Protein AF-A0A529Y8Z5-F1 (afdb_monomer)

Secondary structure (DSSP, 8-state):
-PPPP------------PPPPPTTPPPP-EEE-----TTSTTHHHHHHHHHHHHHHHHTTEEEEEE---S-HHHHHHHHHTHHHHTT-EEEEEE--GGG-TT-HHHHTT-

Radius of gyration: 18.87 Å; Cα contacts (8 Å, |Δi|>4): 127; chains: 1; bounding box: 44×21×62 Å

Mean predicted aligned error: 10.1 Å

Structure (mmCIF, N/CA/C/O backbone):
data_AF-A0A529Y8Z5-F1
#
_entry.id   AF-A0A529Y8Z5-F1
#
loop_
_atom_site.group_PDB
_atom_site.id
_atom_site.type_symbol
_atom_site.label_atom_id
_atom_site.label_alt_id
_atom_site.label_comp_id
_atom_site.label_asym_id
_atom_site.label_entity_id
_atom_site.label_seq_id
_atom_site.pdbx_PDB_ins_code
_atom_site.Cartn_x
_atom_site.Cartn_y
_atom_site.Cartn_z
_atom_site.occupancy
_atom_site.B_iso_or_equiv
_atom_site.auth_seq_id
_atom_site.auth_comp_id
_atom_site.auth_asym_id
_atom_site.auth_atom_id
_atom_site.pdbx_PDB_model_num
ATOM 1 N N . MET A 1 1 ? -14.866 -7.542 -49.070 1.00 42.38 1 MET A N 1
ATOM 2 C CA . MET A 1 1 ? -14.834 -6.311 -48.257 1.00 42.38 1 MET A CA 1
ATOM 3 C C . MET A 1 1 ? -16.018 -6.343 -47.293 1.00 42.38 1 MET A C 1
ATOM 5 O O . MET A 1 1 ? -17.103 -5.970 -47.724 1.00 42.38 1 MET A O 1
ATOM 9 N N . PRO A 1 2 ? -15.904 -6.857 -46.055 1.00 40.75 2 PRO A N 1
ATOM 10 C CA . PRO A 1 2 ? -16.938 -6.643 -45.053 1.00 40.75 2 PRO A CA 1
ATOM 11 C C . PRO A 1 2 ? -16.646 -5.380 -44.232 1.00 40.75 2 PRO A C 1
ATOM 13 O O . PRO A 1 2 ? -15.497 -4.992 -44.036 1.00 40.75 2 PRO A O 1
ATOM 16 N N . ALA A 1 3 ? -17.732 -4.721 -43.841 1.00 44.41 3 ALA A N 1
ATOM 17 C CA . ALA A 1 3 ? -17.796 -3.398 -43.245 1.00 44.41 3 ALA A CA 1
ATOM 18 C C . ALA A 1 3 ? -17.219 -3.330 -41.820 1.00 44.41 3 ALA A C 1
ATOM 20 O O . ALA A 1 3 ? -17.371 -4.258 -41.027 1.00 44.41 3 ALA A O 1
ATOM 21 N N . MET A 1 4 ? -16.612 -2.183 -41.504 1.00 48.59 4 MET A N 1
ATOM 22 C CA . MET A 1 4 ? -16.169 -1.791 -40.166 1.00 48.59 4 MET A CA 1
ATOM 23 C C . MET A 1 4 ? -17.380 -1.624 -39.239 1.00 48.59 4 MET A C 1
ATOM 25 O O . MET A 1 4 ? -18.222 -0.757 -39.469 1.00 48.59 4 MET A O 1
ATOM 29 N N . GLY A 1 5 ? -17.469 -2.451 -38.197 1.00 41.22 5 GLY A N 1
ATOM 30 C CA . GLY A 1 5 ? -18.422 -2.275 -37.105 1.00 41.22 5 GLY A CA 1
ATOM 31 C C . GLY A 1 5 ? -17.858 -1.310 -36.067 1.00 41.22 5 GLY A C 1
ATOM 32 O O . GLY A 1 5 ? -16.830 -1.585 -35.455 1.00 41.22 5 GLY A O 1
ATOM 33 N N . THR A 1 6 ? -18.519 -0.175 -35.863 1.00 49.72 6 THR A N 1
ATOM 34 C CA . THR A 1 6 ? -18.226 0.758 -34.774 1.00 49.72 6 THR A CA 1
ATOM 35 C C . THR A 1 6 ? -18.766 0.195 -33.460 1.00 49.72 6 THR A C 1
ATOM 37 O O . THR A 1 6 ? -19.946 0.330 -33.134 1.00 49.72 6 THR A O 1
ATOM 40 N N . THR A 1 7 ? -17.899 -0.449 -32.677 1.00 43.72 7 THR A N 1
ATOM 41 C CA . THR A 1 7 ? -18.221 -0.816 -31.293 1.00 43.72 7 THR A CA 1
ATOM 42 C C . THR A 1 7 ? -18.325 0.459 -30.467 1.00 43.72 7 THR A C 1
ATOM 44 O O . THR A 1 7 ? -17.337 1.118 -30.159 1.00 43.72 7 THR A O 1
ATOM 47 N N . THR A 1 8 ? -19.553 0.832 -30.122 1.00 44.41 8 THR A N 1
ATOM 48 C CA . THR A 1 8 ? -19.812 1.942 -29.207 1.00 44.41 8 THR A CA 1
ATOM 49 C C . THR A 1 8 ? -19.456 1.479 -27.794 1.00 44.41 8 THR A C 1
ATOM 51 O O . THR A 1 8 ? -20.109 0.588 -27.252 1.00 44.41 8 THR A O 1
ATOM 54 N N . MET A 1 9 ? -18.421 2.075 -27.193 1.00 40.06 9 MET A N 1
ATOM 55 C CA . MET A 1 9 ? -18.090 1.929 -25.771 1.00 40.06 9 MET A CA 1
ATOM 56 C C . MET A 1 9 ? -19.274 2.416 -24.920 1.00 40.06 9 MET A C 1
ATOM 58 O O . MET A 1 9 ? -19.427 3.608 -24.648 1.00 40.06 9 MET A O 1
ATOM 62 N N . SER A 1 10 ? -20.142 1.497 -24.501 1.00 45.31 10 SER A N 1
ATOM 63 C CA . SER A 1 10 ? -21.209 1.792 -23.545 1.00 45.31 10 SER A CA 1
ATOM 64 C C . SER A 1 10 ? -20.594 1.990 -22.159 1.00 45.31 10 SER A C 1
ATOM 66 O O . SER A 1 10 ? -20.458 1.037 -21.388 1.00 45.31 10 SER A O 1
ATOM 68 N N . ARG A 1 11 ? -20.251 3.238 -21.816 1.00 50.03 11 ARG A N 1
ATOM 69 C CA . ARG A 1 11 ? -19.935 3.628 -20.436 1.00 50.03 11 ARG A CA 1
ATOM 70 C C . ARG A 1 11 ? -21.141 3.297 -19.558 1.00 50.03 11 ARG A C 1
ATOM 72 O O . ARG A 1 11 ? -22.174 3.959 -19.640 1.00 50.03 11 ARG A O 1
ATOM 79 N N . ARG A 1 12 ? -21.023 2.262 -18.719 1.00 44.03 12 ARG A N 1
ATOM 80 C CA . ARG A 1 12 ? -21.990 2.029 -17.640 1.00 44.03 12 ARG A CA 1
ATOM 81 C C . ARG A 1 12 ? -22.035 3.292 -16.772 1.00 44.03 12 ARG A C 1
ATOM 83 O O . ARG A 1 12 ? -20.972 3.798 -16.408 1.00 44.03 12 ARG A O 1
ATOM 90 N N . PRO A 1 13 ? -23.221 3.810 -16.422 1.00 42.88 13 PRO A N 1
ATOM 91 C CA . PRO A 1 13 ? -23.300 4.913 -15.487 1.00 42.88 13 PRO A CA 1
ATOM 92 C C . PRO A 1 13 ? -22.804 4.399 -14.136 1.00 42.88 13 PRO A C 1
ATOM 94 O O . PRO A 1 13 ? -23.355 3.446 -13.584 1.00 42.88 13 PRO A O 1
ATOM 97 N N . ALA A 1 14 ? -21.749 5.013 -13.607 1.00 55.00 14 ALA A N 1
ATOM 98 C CA . ALA A 1 14 ? -21.323 4.792 -12.237 1.00 55.00 14 ALA A CA 1
ATOM 99 C C . ALA A 1 14 ? -22.352 5.442 -11.300 1.00 55.00 14 ALA A C 1
ATOM 101 O O . ALA A 1 14 ? -22.138 6.527 -10.764 1.00 55.00 14 ALA A O 1
ATOM 102 N N . THR A 1 15 ? -23.499 4.794 -11.090 1.00 50.00 15 THR A N 1
ATOM 103 C CA . THR A 1 15 ? -24.365 5.075 -9.940 1.00 50.00 15 THR A CA 1
ATOM 104 C C . THR A 1 15 ? -23.666 4.566 -8.685 1.00 50.00 15 THR A C 1
ATOM 106 O O . THR A 1 15 ? -24.026 3.541 -8.116 1.00 50.00 15 THR A O 1
ATOM 109 N N . ARG A 1 16 ? -22.617 5.276 -8.261 1.00 54.47 16 ARG A N 1
ATOM 110 C CA . ARG A 1 16 ? -22.016 5.095 -6.945 1.00 54.47 16 ARG A CA 1
ATOM 111 C C . ARG A 1 16 ? -22.857 5.896 -5.966 1.00 54.47 16 ARG A C 1
ATOM 113 O O . ARG A 1 16 ? -22.685 7.104 -5.808 1.00 54.47 16 ARG A O 1
ATOM 120 N N . THR A 1 17 ? -23.815 5.226 -5.340 1.00 49.91 17 THR A N 1
ATOM 121 C CA . THR A 1 17 ? -24.573 5.771 -4.216 1.00 49.91 17 THR A CA 1
ATOM 122 C C . THR A 1 17 ? -23.570 6.197 -3.147 1.00 49.91 17 THR A C 1
ATOM 124 O O . THR A 1 17 ? -22.847 5.369 -2.595 1.00 49.91 17 THR A O 1
ATOM 127 N N . ARG A 1 18 ? -23.468 7.502 -2.880 1.00 50.25 18 ARG A N 1
ATOM 128 C CA . ARG A 1 18 ? -22.632 8.015 -1.791 1.00 50.25 18 ARG A CA 1
ATOM 129 C C . ARG A 1 18 ? -23.205 7.463 -0.480 1.00 50.25 18 ARG A C 1
ATOM 131 O O . ARG A 1 18 ? -24.375 7.747 -0.213 1.00 50.25 18 ARG A O 1
ATOM 138 N N . PRO A 1 19 ? -22.445 6.717 0.343 1.00 54.06 19 PRO A N 1
ATOM 139 C CA . PRO A 1 19 ? -22.956 6.274 1.631 1.00 54.06 19 PRO A CA 1
ATOM 140 C C . PRO A 1 19 ? -23.361 7.504 2.448 1.00 54.06 19 PRO A C 1
ATOM 142 O O . PRO A 1 19 ? -22.635 8.505 2.490 1.00 54.06 19 PRO A O 1
ATOM 145 N N . ALA A 1 20 ? -24.545 7.459 3.053 1.00 51.56 20 ALA A N 1
ATOM 146 C CA . ALA A 1 20 ? -24.984 8.499 3.969 1.00 51.56 20 ALA A CA 1
ATOM 147 C C . ALA A 1 20 ? -24.017 8.553 5.165 1.00 51.56 20 ALA A C 1
ATOM 149 O O . ALA A 1 20 ? -23.727 7.528 5.780 1.00 51.56 20 ALA A O 1
ATOM 150 N N . ARG A 1 21 ? -23.501 9.746 5.491 1.00 55.53 21 ARG A N 1
ATOM 151 C CA . ARG A 1 21 ? -22.702 9.962 6.707 1.00 55.53 21 ARG A CA 1
ATOM 152 C C . ARG A 1 21 ? -23.600 9.762 7.927 1.00 55.53 21 ARG A C 1
ATOM 154 O O . ARG A 1 21 ? -24.593 10.472 8.066 1.00 55.53 21 ARG A O 1
ATOM 161 N N . THR A 1 22 ? -23.253 8.825 8.806 1.00 49.41 22 THR A N 1
ATOM 162 C CA . THR A 1 22 ? -23.882 8.696 10.127 1.00 49.41 22 THR A CA 1
ATOM 163 C C . THR A 1 22 ? -23.334 9.762 11.086 1.00 49.41 22 THR A C 1
ATOM 165 O O . THR A 1 22 ? -22.272 10.339 10.849 1.00 49.41 22 THR A O 1
ATOM 168 N N . ALA A 1 23 ? -24.086 10.067 12.150 1.00 56.53 23 ALA A N 1
ATOM 169 C CA . ALA A 1 23 ? -23.926 11.249 13.014 1.00 56.53 23 ALA A CA 1
ATOM 170 C C . ALA A 1 23 ? -22.638 11.308 13.877 1.00 56.53 23 ALA A C 1
ATOM 172 O O . ALA A 1 23 ? -22.440 12.263 14.618 1.00 56.53 23 ALA A O 1
ATOM 173 N N . ALA A 1 24 ? -21.741 10.335 13.724 1.00 65.38 24 ALA A N 1
ATOM 174 C CA . ALA A 1 24 ? -20.298 10.417 13.960 1.00 65.38 24 ALA A CA 1
ATOM 175 C C . ALA A 1 24 ? -19.675 9.276 13.135 1.00 65.38 24 ALA A C 1
ATOM 177 O O . ALA A 1 24 ? -19.341 8.215 13.655 1.00 65.38 24 ALA A O 1
ATOM 178 N N . GLY A 1 25 ? -19.733 9.409 11.808 1.00 72.06 25 GLY A N 1
ATOM 179 C CA . GLY A 1 25 ? -19.543 8.283 10.897 1.00 72.06 25 GLY A CA 1
ATOM 180 C C . GLY A 1 25 ? -18.135 7.711 10.920 1.00 72.06 25 GLY A C 1
ATOM 181 O O . GLY A 1 25 ? -17.161 8.457 10.988 1.00 72.06 25 GLY A O 1
ATOM 182 N N . THR A 1 26 ? -18.036 6.382 10.831 1.00 80.00 26 THR A N 1
ATOM 183 C CA . THR A 1 26 ? -16.761 5.693 10.616 1.00 80.00 26 THR A CA 1
ATOM 184 C C . THR A 1 26 ? -16.037 6.351 9.439 1.00 80.00 26 THR A C 1
ATOM 186 O O . THR A 1 26 ? -16.651 6.503 8.375 1.00 80.00 26 THR A O 1
ATOM 189 N N . PRO A 1 27 ? -14.770 6.774 9.605 1.00 90.69 27 PRO A N 1
ATOM 190 C CA . PRO A 1 27 ? -14.034 7.394 8.516 1.00 90.69 27 PRO A CA 1
ATOM 191 C C . PRO A 1 27 ? -13.929 6.430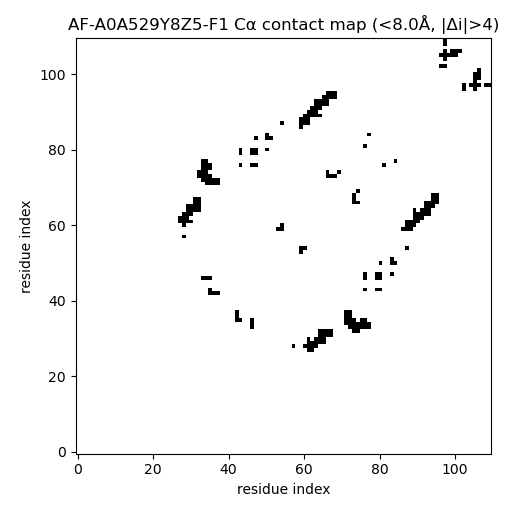 7.339 1.00 90.69 27 PRO A C 1
ATOM 193 O O . PRO A 1 27 ? -13.647 5.248 7.528 1.00 90.69 27 PRO A O 1
ATOM 196 N N . PHE A 1 28 ? -14.128 6.953 6.133 1.00 94.56 28 PHE A N 1
ATOM 197 C CA . PHE A 1 28 ? -13.789 6.235 4.911 1.00 94.56 28 PHE A CA 1
ATOM 198 C C . PHE A 1 28 ? -12.262 6.212 4.769 1.00 94.56 28 PHE A C 1
ATOM 200 O O . PHE A 1 28 ? -11.630 7.271 4.820 1.00 94.56 28 PHE A O 1
ATOM 207 N N . ARG A 1 29 ? -11.666 5.025 4.626 1.00 97.06 29 ARG A N 1
ATOM 208 C CA . ARG A 1 29 ? -10.211 4.824 4.603 1.00 97.06 29 ARG A CA 1
ATOM 209 C C . ARG A 1 29 ? -9.737 4.559 3.180 1.00 97.06 29 ARG A C 1
ATOM 211 O O . ARG A 1 29 ? -10.046 3.522 2.600 1.00 97.06 29 ARG A O 1
ATOM 218 N N . MET A 1 30 ? -8.966 5.494 2.643 1.00 98.06 30 MET A N 1
ATOM 219 C CA . MET A 1 30 ? -8.293 5.363 1.356 1.00 98.06 30 MET A CA 1
ATOM 220 C C . MET A 1 30 ? -6.790 5.282 1.598 1.00 98.06 30 MET A C 1
ATOM 222 O O . MET A 1 30 ? -6.239 6.161 2.260 1.00 98.06 30 MET A O 1
ATOM 226 N N . LEU A 1 31 ? -6.150 4.247 1.058 1.00 98.44 31 LEU A N 1
ATOM 227 C CA . LEU A 1 31 ? -4.696 4.173 0.943 1.00 98.44 31 LEU A CA 1
ATOM 228 C C . LEU A 1 31 ? -4.327 4.486 -0.507 1.00 98.44 31 LEU A C 1
ATOM 230 O O . LEU A 1 31 ? -4.910 3.903 -1.419 1.00 98.44 31 LEU A O 1
ATOM 234 N N . ILE A 1 32 ? -3.402 5.418 -0.710 1.00 98.56 32 ILE A N 1
ATOM 235 C CA . ILE A 1 32 ? -2.868 5.758 -2.030 1.00 98.56 32 ILE A CA 1
ATOM 236 C C . ILE A 1 32 ? -1.399 5.372 -2.006 1.00 98.56 32 ILE A C 1
ATOM 238 O O . ILE A 1 32 ? -0.638 5.984 -1.258 1.00 98.56 32 ILE A O 1
ATOM 242 N N . ASP A 1 33 ? -1.049 4.370 -2.806 1.00 98.31 33 ASP A N 1
ATOM 243 C CA . ASP A 1 33 ? 0.280 3.777 -2.892 1.00 98.31 33 ASP A CA 1
ATOM 244 C C . ASP A 1 33 ? 0.827 3.239 -1.553 1.00 98.31 33 ASP A C 1
ATOM 246 O O . ASP A 1 33 ? 0.314 3.469 -0.455 1.00 98.31 33 ASP A O 1
ATOM 250 N N . CYS A 1 34 ? 1.880 2.438 -1.647 1.00 98.25 34 CYS A N 1
ATOM 251 C CA . CYS A 1 34 ? 2.717 2.045 -0.528 1.00 98.25 34 CYS A CA 1
ATOM 252 C C . CYS A 1 34 ? 4.075 1.620 -1.080 1.00 98.25 34 CYS A C 1
ATOM 254 O O . CYS A 1 34 ? 4.274 0.474 -1.485 1.00 98.25 34 CYS A O 1
ATOM 256 N N . GLY A 1 35 ? 5.028 2.541 -1.081 1.00 97.81 35 GLY A N 1
ATOM 257 C CA . GLY A 1 35 ? 6.383 2.267 -1.517 1.00 97.81 35 GLY A CA 1
ATOM 258 C C . GLY A 1 35 ? 7.359 3.299 -0.984 1.00 97.81 35 GLY A C 1
ATOM 259 O O . GLY A 1 35 ? 7.002 4.201 -0.22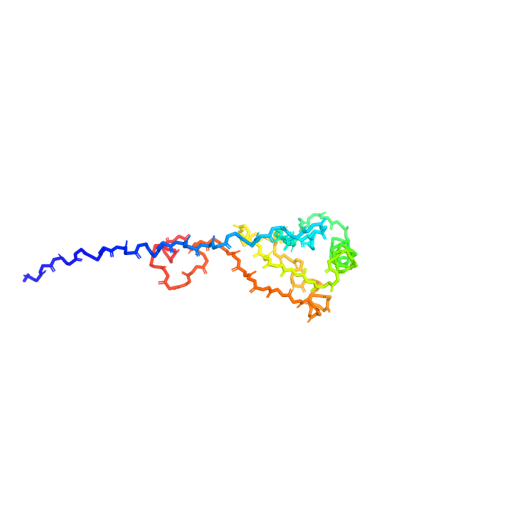3 1.00 97.81 35 GLY A O 1
ATOM 260 N N . ILE A 1 36 ? 8.628 3.105 -1.322 1.00 98.19 36 ILE A N 1
ATOM 261 C CA . ILE A 1 36 ? 9.679 4.044 -0.962 1.00 98.19 36 ILE A CA 1
ATOM 262 C C . ILE A 1 36 ? 10.774 4.048 -2.019 1.00 98.19 36 ILE A C 1
ATOM 264 O O . ILE A 1 36 ? 11.132 3.004 -2.567 1.00 98.19 36 ILE A O 1
ATOM 268 N N . HIS A 1 37 ? 11.335 5.226 -2.285 1.00 97.75 37 HIS A N 1
ATOM 269 C CA . HIS A 1 37 ? 12.434 5.359 -3.228 1.00 97.75 37 HIS A CA 1
ATOM 270 C C .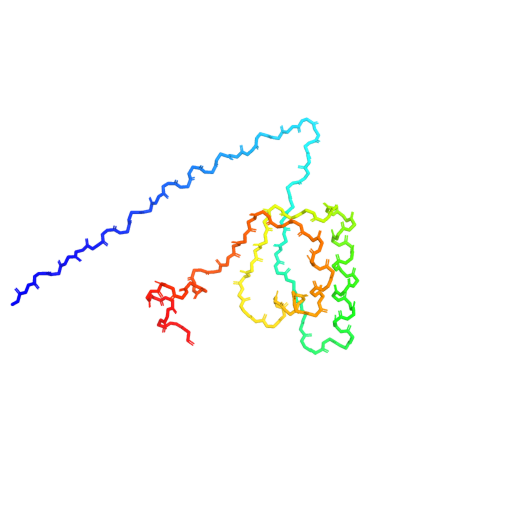 HIS A 1 37 ? 13.651 4.527 -2.791 1.00 97.75 37 HIS A C 1
ATOM 272 O O . HIS A 1 37 ? 14.042 4.521 -1.622 1.00 97.75 37 HIS A O 1
ATOM 278 N N . VAL A 1 38 ? 14.286 3.845 -3.749 1.00 95.38 38 VAL A N 1
ATOM 279 C CA . VAL A 1 38 ? 15.383 2.884 -3.509 1.00 95.38 38 VAL A CA 1
ATOM 280 C C . VAL A 1 38 ? 16.612 3.490 -2.827 1.00 95.38 38 VAL A C 1
ATOM 282 O O . VAL A 1 38 ? 17.402 2.773 -2.220 1.00 95.38 38 VAL A O 1
ATOM 285 N N . SER A 1 39 ? 16.784 4.809 -2.914 1.00 97.00 39 SER A N 1
ATOM 286 C CA . SER A 1 39 ? 17.903 5.522 -2.287 1.00 97.00 39 SER A CA 1
ATOM 287 C C . SER A 1 39 ? 17.758 5.693 -0.773 1.00 97.00 39 SER A C 1
ATOM 289 O O . SER A 1 39 ? 18.710 6.132 -0.124 1.00 97.00 39 SER A O 1
ATOM 291 N N . ILE A 1 40 ? 16.597 5.374 -0.190 1.00 97.50 40 ILE A N 1
ATOM 292 C CA . ILE A 1 40 ? 16.377 5.535 1.247 1.00 97.50 40 ILE A CA 1
ATOM 293 C C . ILE A 1 40 ? 16.997 4.359 2.005 1.00 97.50 40 ILE A C 1
ATOM 295 O O . ILE A 1 40 ? 16.487 3.236 2.004 1.00 97.50 40 ILE A O 1
ATOM 299 N N . ALA A 1 41 ? 18.102 4.635 2.700 1.00 97.50 41 ALA A N 1
ATOM 300 C CA . ALA A 1 41 ? 18.743 3.676 3.590 1.00 97.50 41 ALA A CA 1
ATOM 301 C C . ALA A 1 41 ? 17.763 3.211 4.681 1.00 97.50 41 ALA A C 1
ATOM 303 O O . ALA A 1 41 ? 17.138 4.024 5.356 1.00 97.50 41 ALA A O 1
ATOM 304 N N . GLY A 1 42 ? 17.617 1.892 4.843 1.00 97.38 42 GLY A N 1
ATOM 305 C CA . GLY A 1 42 ? 16.647 1.312 5.779 1.00 97.38 42 GLY A CA 1
ATOM 306 C C . GLY A 1 42 ? 15.183 1.418 5.330 1.00 97.38 42 GLY A C 1
ATOM 307 O O . GLY A 1 42 ? 14.291 1.125 6.123 1.00 97.38 42 GLY A O 1
ATOM 308 N N . GLY A 1 43 ? 14.919 1.792 4.073 1.00 97.31 43 GLY A N 1
ATOM 309 C CA . GLY A 1 43 ? 13.570 2.034 3.560 1.00 97.31 43 GLY A CA 1
ATOM 310 C C . GLY A 1 43 ? 12.548 0.922 3.836 1.00 97.31 43 GLY A C 1
ATOM 311 O O . GLY A 1 43 ? 11.472 1.234 4.338 1.00 97.31 43 GLY A O 1
ATOM 312 N N . PRO A 1 44 ? 12.856 -0.371 3.608 1.00 96.25 44 PRO A N 1
ATOM 313 C CA . PRO A 1 44 ? 11.924 -1.456 3.919 1.00 96.25 44 PRO A CA 1
ATOM 314 C C . PRO A 1 44 ? 11.484 -1.514 5.389 1.00 96.25 44 PRO A C 1
ATOM 316 O O . PRO A 1 44 ? 10.317 -1.783 5.658 1.00 96.25 44 PRO A O 1
ATOM 319 N N . ALA A 1 45 ? 12.388 -1.234 6.335 1.00 97.81 45 ALA A N 1
ATOM 320 C CA . ALA A 1 45 ? 12.048 -1.209 7.757 1.00 97.81 45 ALA A CA 1
ATOM 321 C C . ALA A 1 45 ? 11.128 -0.024 8.083 1.00 97.81 45 ALA A C 1
ATOM 323 O O . ALA A 1 45 ? 10.105 -0.210 8.734 1.00 97.81 45 ALA A O 1
ATOM 324 N N . LEU A 1 46 ? 11.432 1.160 7.533 1.00 98.19 46 LEU A N 1
ATOM 325 C CA . LEU A 1 46 ? 10.580 2.345 7.664 1.00 98.19 46 LEU A CA 1
ATOM 326 C C . LEU A 1 46 ? 9.170 2.103 7.101 1.00 98.19 46 LEU A C 1
ATOM 328 O O . LEU A 1 46 ? 8.182 2.472 7.729 1.00 98.19 46 LEU A O 1
ATOM 332 N N . VAL A 1 47 ? 9.060 1.453 5.939 1.00 98.31 47 VAL A N 1
ATOM 333 C CA . VAL A 1 47 ? 7.758 1.063 5.378 1.00 98.31 47 VAL A CA 1
ATOM 334 C C . VAL A 1 47 ? 7.032 0.092 6.309 1.00 98.31 47 VAL A C 1
ATOM 336 O O . VAL A 1 47 ? 5.833 0.245 6.517 1.00 98.31 47 VAL A O 1
ATOM 339 N N . GLY A 1 48 ? 7.739 -0.865 6.915 1.00 98.06 48 GLY A N 1
ATOM 340 C CA . GLY A 1 48 ? 7.164 -1.757 7.923 1.00 98.06 48 GLY A CA 1
ATOM 341 C C . GLY A 1 48 ? 6.536 -1.001 9.100 1.00 98.06 48 GLY A C 1
ATOM 342 O O . GLY A 1 48 ? 5.387 -1.272 9.458 1.00 98.06 48 GLY A O 1
ATOM 343 N N . ASP A 1 49 ? 7.243 -0.007 9.642 1.00 98.31 49 ASP A N 1
ATOM 344 C CA . ASP A 1 49 ? 6.742 0.844 10.729 1.00 98.31 49 ASP A CA 1
ATOM 345 C C . ASP A 1 49 ? 5.502 1.648 10.301 1.00 98.31 49 ASP A C 1
ATOM 347 O O . ASP A 1 49 ? 4.511 1.713 11.034 1.00 98.31 49 ASP A O 1
ATOM 351 N N . ILE A 1 50 ? 5.513 2.199 9.083 1.00 98.06 50 ILE A N 1
ATOM 352 C CA . ILE A 1 50 ? 4.374 2.931 8.510 1.00 98.06 50 ILE A CA 1
ATOM 353 C C . ILE A 1 50 ? 3.157 2.011 8.357 1.00 98.06 50 ILE A C 1
ATOM 355 O O . ILE A 1 50 ? 2.053 2.383 8.748 1.00 98.06 50 ILE A O 1
ATOM 359 N N . VAL A 1 51 ? 3.327 0.796 7.830 1.00 98.25 51 VAL A N 1
ATOM 360 C CA . VAL A 1 51 ? 2.219 -0.159 7.651 1.00 98.25 51 VAL A CA 1
ATOM 361 C C . VAL A 1 51 ? 1.642 -0.599 9.000 1.00 98.25 51 VAL A C 1
ATOM 363 O O . VAL A 1 51 ? 0.422 -0.741 9.134 1.00 98.25 51 VAL A O 1
ATOM 366 N N . ALA A 1 52 ? 2.485 -0.763 10.023 1.00 97.94 52 ALA A N 1
ATOM 367 C CA . ALA A 1 52 ? 2.027 -1.032 11.382 1.00 97.94 52 ALA A CA 1
ATOM 368 C C . ALA A 1 52 ? 1.173 0.122 11.944 1.00 97.94 52 ALA A C 1
ATOM 370 O O . ALA A 1 52 ? 0.126 -0.129 12.551 1.00 97.94 52 ALA A O 1
ATOM 371 N N . ASP A 1 53 ? 1.563 1.375 11.697 1.00 98.25 53 ASP A N 1
ATOM 372 C CA . ASP A 1 53 ? 0.787 2.547 12.114 1.00 98.25 53 ASP A CA 1
ATOM 373 C C . ASP A 1 53 ? -0.527 2.686 11.326 1.00 98.25 53 ASP A C 1
ATOM 375 O O . ASP A 1 53 ? -1.589 2.879 11.921 1.00 98.25 53 ASP A O 1
ATOM 379 N N . ILE A 1 54 ? -0.508 2.437 10.010 1.00 97.75 54 ILE A N 1
ATOM 380 C CA . ILE A 1 54 ? -1.726 2.367 9.188 1.00 97.75 54 ILE A CA 1
ATOM 381 C C . ILE A 1 54 ? -2.691 1.328 9.768 1.00 97.75 54 ILE A C 1
ATOM 383 O O . ILE A 1 54 ? -3.888 1.600 9.890 1.00 97.75 54 ILE A O 1
ATOM 387 N N . ARG A 1 55 ? -2.209 0.143 10.165 1.00 97.19 55 ARG A N 1
ATOM 388 C CA . ARG A 1 55 ? -3.058 -0.894 10.773 1.00 97.19 55 ARG A CA 1
ATOM 389 C C . ARG A 1 55 ? -3.675 -0.413 12.082 1.00 97.19 55 ARG A C 1
ATOM 391 O O . ARG A 1 55 ? -4.865 -0.630 12.300 1.00 97.19 55 ARG A O 1
ATOM 398 N N . LYS A 1 56 ? -2.884 0.233 12.939 1.00 96.88 56 LYS A N 1
ATOM 399 C CA . LYS A 1 56 ? -3.345 0.793 14.216 1.00 96.88 56 LYS A CA 1
ATOM 400 C C . LYS A 1 56 ? -4.442 1.838 14.007 1.00 96.88 56 LYS A C 1
ATOM 402 O O . LYS A 1 56 ? -5.449 1.805 14.707 1.00 96.88 56 LYS A O 1
ATOM 407 N N . GLU A 1 57 ? -4.263 2.720 13.032 1.00 95.69 57 GLU A N 1
ATOM 408 C CA . GLU A 1 57 ? -5.181 3.820 12.737 1.00 95.69 57 GLU A CA 1
ATOM 409 C C . GLU A 1 57 ? -6.469 3.339 12.045 1.00 95.69 57 GLU A C 1
ATOM 411 O O . GLU A 1 57 ? -7.565 3.823 12.323 1.00 95.69 57 GLU A O 1
ATOM 416 N N . THR A 1 58 ? -6.364 2.349 11.160 1.00 95.94 58 THR A N 1
ATOM 417 C CA . THR A 1 58 ? -7.499 1.847 10.364 1.00 95.94 58 THR A CA 1
ATOM 418 C C . THR A 1 58 ? -8.223 0.656 10.988 1.00 95.94 58 THR A C 1
ATOM 420 O O . THR A 1 58 ? -9.291 0.271 10.512 1.00 95.94 58 THR A O 1
ATOM 423 N N . GLY A 1 59 ? -7.640 0.025 12.010 1.0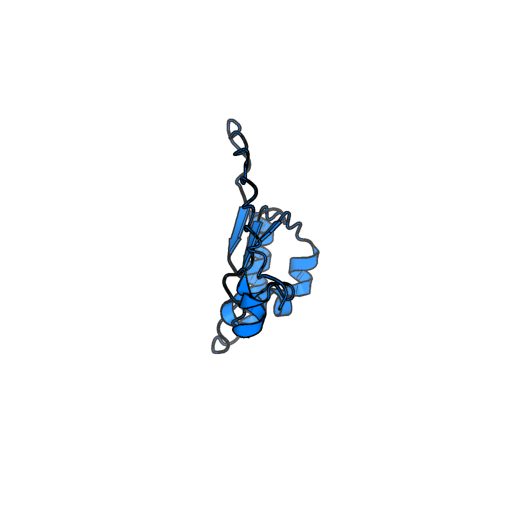0 95.88 59 GLY A N 1
ATOM 424 C CA . GLY A 1 59 ? -8.080 -1.286 12.486 1.00 95.88 59 GLY A CA 1
ATOM 425 C C . GLY A 1 59 ? -7.886 -2.396 11.445 1.00 95.88 59 GLY A C 1
ATOM 426 O O . GLY A 1 59 ? -8.574 -3.411 11.506 1.00 95.88 59 GLY A O 1
ATOM 427 N N . GLY A 1 60 ? -6.994 -2.195 10.466 1.00 96.81 60 GLY A N 1
ATOM 428 C CA . GLY A 1 60 ? -6.754 -3.130 9.364 1.00 96.81 60 GLY A CA 1
ATOM 429 C C . GLY A 1 60 ? -7.803 -3.084 8.248 1.00 96.81 60 GLY A C 1
ATOM 430 O O . GLY A 1 60 ? -7.824 -3.982 7.412 1.00 96.81 60 GLY A O 1
ATOM 431 N N . LYS A 1 61 ? -8.680 -2.072 8.205 1.00 97.75 61 LYS A N 1
ATOM 432 C CA . LYS A 1 61 ? -9.680 -1.923 7.138 1.00 97.75 61 LYS A CA 1
ATOM 433 C C . LYS A 1 61 ? -9.326 -0.774 6.194 1.00 97.75 61 LYS A C 1
ATOM 435 O O . LYS A 1 61 ? -9.265 0.383 6.606 1.00 97.75 61 LYS A O 1
ATOM 440 N N . ILE A 1 62 ? -9.203 -1.086 4.909 1.00 98.12 62 ILE A N 1
ATOM 441 C CA . ILE A 1 62 ? -9.058 -0.118 3.821 1.00 98.12 62 ILE A CA 1
ATOM 442 C C . ILE A 1 62 ? -10.298 -0.243 2.932 1.00 98.12 62 ILE A C 1
ATOM 444 O O . ILE A 1 62 ? -10.590 -1.312 2.398 1.00 98.12 62 ILE A O 1
ATOM 448 N N . ASP A 1 63 ? -11.060 0.841 2.790 1.00 98.38 63 ASP A N 1
ATOM 449 C CA . ASP A 1 63 ? -12.228 0.839 1.906 1.00 98.38 63 ASP A CA 1
ATOM 450 C C . ASP A 1 63 ? -11.796 0.877 0.435 1.00 98.38 63 ASP A C 1
ATOM 452 O O . ASP A 1 63 ? -12.459 0.294 -0.414 1.00 98.38 63 ASP A O 1
ATOM 456 N N . ILE A 1 64 ? -10.677 1.535 0.132 1.00 98.50 64 ILE A N 1
ATOM 457 C CA . ILE A 1 64 ? -10.108 1.556 -1.214 1.00 98.50 64 ILE A CA 1
ATOM 458 C C . ILE A 1 64 ? -8.585 1.696 -1.185 1.00 98.50 64 ILE A C 1
ATOM 460 O O . ILE A 1 64 ? -8.047 2.585 -0.520 1.00 98.50 64 ILE A O 1
ATOM 464 N N . LEU A 1 65 ? -7.905 0.829 -1.930 1.00 98.44 65 LEU A N 1
ATOM 465 C CA . LEU A 1 65 ? -6.499 0.976 -2.281 1.00 98.44 65 LEU A CA 1
ATOM 466 C C . LEU A 1 65 ? -6.402 1.550 -3.696 1.00 98.44 65 LEU A C 1
ATOM 468 O O . LEU A 1 65 ? -6.948 0.976 -4.634 1.00 98.44 65 LEU A O 1
ATOM 472 N N . VAL A 1 66 ? -5.709 2.671 -3.847 1.00 98.56 66 VAL A N 1
ATOM 473 C CA . VAL A 1 66 ? -5.406 3.280 -5.142 1.00 98.56 66 VAL A CA 1
ATOM 474 C C . VAL A 1 66 ? -3.920 3.096 -5.412 1.00 98.56 66 VAL A C 1
ATOM 476 O O . VAL A 1 66 ? -3.109 3.526 -4.596 1.00 98.56 66 VAL A O 1
ATOM 479 N N . VAL A 1 67 ? -3.577 2.477 -6.538 1.00 98.06 67 VAL A N 1
ATOM 480 C CA . VAL A 1 67 ? -2.203 2.416 -7.047 1.00 98.06 67 VAL A CA 1
ATOM 481 C C . VAL A 1 67 ? -2.105 3.366 -8.231 1.00 98.06 67 VAL A C 1
ATOM 483 O O . VAL A 1 67 ? -2.876 3.243 -9.186 1.00 98.06 67 VAL A O 1
ATOM 486 N N . THR A 1 68 ? -1.221 4.355 -8.141 1.00 95.94 68 THR A N 1
ATOM 487 C CA . THR A 1 68 ? -1.122 5.407 -9.160 1.00 95.94 68 THR A CA 1
ATOM 488 C C . THR A 1 68 ? -0.422 4.920 -10.422 1.00 95.94 68 THR A C 1
ATOM 490 O O . THR A 1 68 ? -0.908 5.219 -11.510 1.00 95.94 68 THR A O 1
ATOM 493 N N . HIS A 1 69 ? 0.683 4.187 -10.267 1.00 94.50 69 HIS A N 1
ATOM 494 C CA . HIS A 1 69 ? 1.458 3.534 -11.325 1.00 94.50 69 HIS A CA 1
ATOM 495 C C . HIS A 1 69 ? 2.462 2.533 -10.715 1.00 94.50 69 HIS A C 1
ATOM 497 O O . HIS A 1 69 ? 2.567 2.402 -9.493 1.00 94.50 69 HIS A O 1
ATOM 503 N N . GLU A 1 70 ? 3.184 1.812 -11.565 1.00 93.31 70 GLU A N 1
ATOM 504 C CA . GLU A 1 70 ? 3.983 0.620 -11.274 1.00 93.31 70 GLU A CA 1
ATOM 505 C C . GLU A 1 70 ? 5.397 0.886 -10.733 1.00 93.31 70 GLU A C 1
ATOM 507 O O . GLU A 1 70 ? 6.101 -0.050 -10.337 1.00 93.31 70 GLU A O 1
ATOM 512 N N . HIS A 1 71 ? 5.834 2.147 -10.686 1.00 95.94 71 HIS A N 1
ATOM 513 C CA . HIS A 1 71 ? 7.165 2.484 -10.189 1.00 95.94 71 HIS A CA 1
ATOM 514 C C . HIS A 1 71 ? 7.390 2.011 -8.746 1.00 95.94 71 HIS A C 1
ATOM 516 O O . HIS A 1 71 ? 6.504 2.016 -7.887 1.00 95.94 71 HIS A O 1
ATOM 522 N N . TRP A 1 72 ? 8.632 1.605 -8.469 1.00 97.50 72 TRP A N 1
ATOM 523 C CA . TRP A 1 72 ? 9.016 0.943 -7.222 1.00 97.50 72 TRP A CA 1
ATOM 524 C C . TRP A 1 72 ? 8.610 1.724 -5.966 1.00 97.50 72 TRP A C 1
ATOM 526 O O . TRP A 1 72 ? 8.098 1.145 -5.011 1.00 97.50 72 TRP A O 1
ATOM 536 N N . ASP A 1 73 ? 8.792 3.038 -5.964 1.00 97.69 73 ASP A N 1
ATOM 537 C CA . ASP A 1 73 ? 8.462 3.914 -4.843 1.00 97.69 73 ASP A CA 1
ATOM 538 C C . ASP A 1 73 ? 6.959 4.070 -4.575 1.00 97.69 73 ASP A C 1
ATOM 540 O O . ASP A 1 73 ? 6.588 4.604 -3.531 1.00 97.69 73 ASP A O 1
ATOM 544 N N . HIS A 1 74 ? 6.109 3.511 -5.434 1.00 98.06 74 HIS A N 1
ATOM 545 C CA . HIS A 1 74 ? 4.662 3.451 -5.254 1.00 98.06 74 HIS A CA 1
ATOM 546 C C . HIS A 1 74 ? 4.176 2.073 -4.793 1.00 98.06 74 HIS A C 1
ATOM 548 O O . HIS A 1 74 ? 3.205 1.990 -4.042 1.00 98.06 74 HIS A O 1
ATOM 554 N N . VAL A 1 75 ? 4.848 0.984 -5.184 1.00 97.44 75 VAL A N 1
ATOM 555 C CA . VAL A 1 75 ? 4.334 -0.385 -4.966 1.00 97.44 75 VAL A CA 1
ATOM 556 C C . VAL A 1 75 ? 5.204 -1.271 -4.075 1.00 97.44 75 VAL A C 1
ATOM 558 O O . VAL A 1 75 ? 4.743 -2.314 -3.603 1.00 97.44 75 VAL A O 1
ATOM 561 N N . SER A 1 76 ? 6.459 -0.892 -3.808 1.00 98.06 76 SER A N 1
ATOM 562 C CA . SER A 1 76 ? 7.426 -1.775 -3.142 1.00 98.06 76 SER A CA 1
ATOM 563 C C . SER A 1 76 ? 6.984 -2.253 -1.761 1.00 98.06 76 SER A C 1
ATOM 565 O O . SER A 1 76 ? 7.361 -3.343 -1.336 1.00 98.06 76 SER A O 1
ATOM 567 N N . GLY A 1 77 ? 6.199 -1.448 -1.046 1.00 97.81 77 GLY A N 1
ATOM 568 C CA . GLY A 1 77 ? 5.721 -1.742 0.300 1.00 97.81 77 GLY A CA 1
ATOM 569 C C . GLY A 1 77 ? 4.781 -2.938 0.358 1.00 97.81 77 GLY A C 1
ATOM 570 O O . GLY A 1 77 ? 4.822 -3.695 1.326 1.00 97.81 77 GLY A O 1
ATOM 571 N N . PHE A 1 78 ? 4.018 -3.200 -0.704 1.00 97.50 78 PHE A N 1
ATOM 572 C CA . PHE A 1 78 ? 3.185 -4.404 -0.783 1.00 97.50 78 PHE A CA 1
ATOM 573 C C . PHE A 1 78 ? 4.021 -5.689 -0.869 1.00 97.50 78 PHE A C 1
ATOM 575 O O . PHE A 1 78 ? 3.558 -6.756 -0.464 1.00 97.50 78 PHE A O 1
ATOM 582 N N . LEU A 1 79 ? 5.269 -5.588 -1.343 1.00 96.69 79 LEU A N 1
ATOM 583 C CA . LEU A 1 79 ? 6.223 -6.693 -1.362 1.00 96.69 79 LEU A CA 1
ATOM 584 C C . LEU A 1 79 ? 7.033 -6.768 -0.062 1.00 96.69 79 LEU A C 1
ATOM 586 O O . LEU A 1 79 ? 7.093 -7.824 0.566 1.00 96.69 79 LEU A O 1
ATOM 590 N N . THR A 1 80 ? 7.652 -5.663 0.357 1.00 96.81 80 THR A N 1
ATOM 591 C CA . THR A 1 80 ? 8.572 -5.645 1.506 1.00 96.81 80 THR A CA 1
ATOM 592 C C . THR A 1 80 ? 7.857 -5.757 2.852 1.00 96.81 80 THR A C 1
ATOM 594 O O . THR A 1 80 ? 8.438 -6.286 3.796 1.00 96.81 80 THR A O 1
ATOM 597 N N . ALA A 1 81 ? 6.596 -5.323 2.938 1.00 97.06 81 ALA A N 1
ATOM 598 C CA . ALA A 1 81 ? 5.742 -5.425 4.122 1.00 97.06 81 ALA A CA 1
ATOM 599 C C . ALA A 1 81 ? 4.561 -6.396 3.921 1.00 97.06 81 ALA A C 1
ATOM 601 O O . ALA A 1 81 ? 3.548 -6.305 4.618 1.00 97.06 81 ALA A O 1
ATOM 602 N N . LYS A 1 82 ? 4.683 -7.356 2.991 1.00 96.94 82 LYS A N 1
ATOM 603 C CA . LYS A 1 82 ? 3.635 -8.337 2.652 1.00 96.94 82 LYS A CA 1
ATOM 604 C C . LYS A 1 82 ? 3.013 -9.015 3.879 1.00 96.94 82 LYS A C 1
ATOM 606 O O . LYS A 1 82 ? 1.793 -9.145 3.968 1.00 96.94 82 LYS A O 1
ATOM 611 N N . ASP A 1 83 ? 3.841 -9.418 4.841 1.00 96.62 83 ASP A N 1
ATOM 612 C CA . ASP A 1 83 ? 3.380 -10.109 6.050 1.00 96.62 83 ASP A CA 1
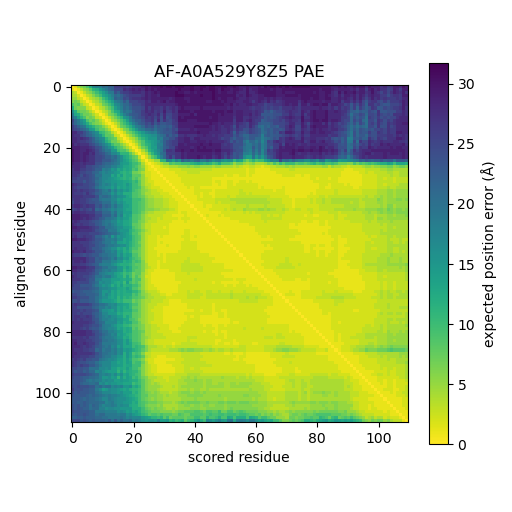ATOM 613 C C . ASP A 1 83 ? 2.562 -9.217 6.992 1.00 96.62 83 ASP A C 1
ATOM 615 O O . ASP A 1 83 ? 1.768 -9.736 7.776 1.00 96.62 83 ASP A O 1
ATOM 619 N N . LEU A 1 84 ? 2.725 -7.894 6.922 1.00 95.62 84 LEU A N 1
ATOM 620 C CA . LEU A 1 84 ? 1.898 -6.942 7.665 1.00 95.62 84 LEU A CA 1
ATOM 621 C C . LEU A 1 84 ? 0.570 -6.689 6.945 1.00 95.62 84 LEU A C 1
ATOM 623 O O . LEU A 1 84 ? -0.468 -6.563 7.596 1.00 95.62 84 LEU A O 1
ATOM 627 N N . PHE A 1 85 ? 0.592 -6.674 5.610 1.00 96.56 85 PHE A N 1
ATOM 628 C CA . PHE A 1 85 ? -0.602 -6.501 4.786 1.00 96.56 85 PHE A CA 1
ATOM 629 C C . PHE A 1 85 ? -1.540 -7.711 4.777 1.00 96.56 85 PHE A C 1
ATOM 631 O O . PHE A 1 85 ? -2.729 -7.537 4.535 1.00 96.56 85 PHE A O 1
ATOM 638 N N . LYS A 1 86 ? -1.056 -8.922 5.085 1.00 94.00 86 LYS A N 1
ATOM 639 C CA . LYS A 1 86 ? -1.878 -10.152 5.081 1.00 94.00 86 LYS A CA 1
ATOM 640 C C . LYS A 1 86 ? -3.137 -10.073 5.962 1.00 94.00 86 LYS A C 1
ATOM 642 O O . LYS A 1 86 ? -4.101 -10.785 5.707 1.00 94.00 86 LYS A O 1
ATOM 647 N N . ASP A 1 87 ? -3.102 -9.235 6.999 1.00 90.88 87 ASP A N 1
ATOM 648 C CA . ASP A 1 87 ? -4.187 -9.075 7.971 1.00 90.88 87 ASP A CA 1
ATOM 649 C C . ASP A 1 87 ? -5.123 -7.902 7.626 1.00 90.88 87 ASP A C 1
ATOM 651 O O . ASP A 1 87 ? -6.053 -7.614 8.383 1.00 90.88 87 ASP A O 1
ATOM 655 N N . PHE A 1 88 ? -4.875 -7.188 6.524 1.00 97.75 88 PHE A N 1
ATOM 656 C CA . PHE A 1 88 ? -5.756 -6.122 6.068 1.00 97.75 88 PHE A CA 1
ATOM 657 C C . PHE A 1 88 ? -6.947 -6.675 5.288 1.00 97.75 88 PHE A C 1
ATOM 659 O O . PHE A 1 88 ? -6.832 -7.612 4.500 1.00 97.75 88 PHE A O 1
ATOM 666 N N . VAL A 1 89 ? -8.089 -6.013 5.443 1.00 97.81 89 VAL A N 1
ATOM 667 C CA . VAL A 1 89 ? -9.241 -6.153 4.553 1.00 97.81 89 VAL A CA 1
ATOM 668 C C . VAL A 1 89 ? -9.263 -4.943 3.628 1.00 97.81 89 VAL A C 1
ATOM 670 O O . VAL A 1 89 ? -9.457 -3.817 4.090 1.00 97.81 89 VAL A O 1
ATOM 673 N N . VAL A 1 90 ? -9.081 -5.183 2.329 1.00 97.94 90 VAL A N 1
ATOM 674 C CA . VAL A 1 90 ? -9.171 -4.171 1.268 1.00 97.94 90 VAL A CA 1
ATOM 675 C C . VAL A 1 90 ? -10.444 -4.436 0.469 1.00 97.94 90 VAL A C 1
ATOM 677 O O . VAL A 1 90 ? -10.584 -5.513 -0.106 1.00 97.94 90 VAL A O 1
ATOM 680 N N . ALA A 1 91 ? -11.392 -3.496 0.479 1.00 97.88 91 ALA A N 1
ATOM 681 C CA . ALA A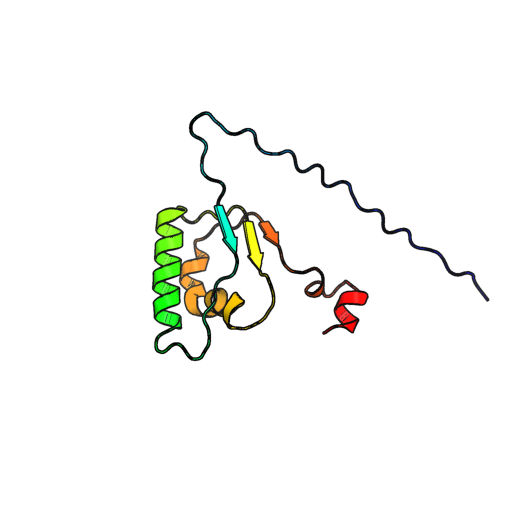 1 91 ? -12.694 -3.709 -0.161 1.00 97.88 91 ALA A CA 1
ATOM 682 C C . ALA A 1 91 ? -12.653 -3.515 -1.685 1.00 97.88 91 ALA A C 1
ATOM 684 O O . ALA A 1 91 ? -13.220 -4.328 -2.407 1.00 97.88 91 ALA A O 1
ATOM 685 N N . ASP A 1 92 ? -11.956 -2.482 -2.159 1.00 98.19 92 ASP A N 1
ATOM 686 C CA . ASP A 1 92 ? -11.755 -2.202 -3.582 1.00 98.19 92 ASP A CA 1
ATOM 687 C C . ASP A 1 92 ? -10.287 -1.857 -3.869 1.00 98.19 92 ASP A C 1
ATOM 689 O O . ASP A 1 92 ? -9.605 -1.242 -3.045 1.00 98.19 92 ASP A O 1
ATOM 693 N N . VAL A 1 93 ? -9.817 -2.211 -5.068 1.00 97.50 93 VAL A N 1
ATOM 694 C CA . VAL A 1 93 ? -8.499 -1.820 -5.590 1.00 97.50 93 VAL A CA 1
ATOM 695 C C . VAL A 1 93 ? -8.693 -1.097 -6.915 1.00 97.50 93 VAL A C 1
ATOM 697 O O . VAL A 1 93 ? -9.334 -1.629 -7.821 1.00 97.50 93 VAL A O 1
ATOM 700 N N . TRP A 1 94 ? -8.162 0.118 -7.025 1.00 97.88 94 TRP A N 1
ATOM 701 C CA . TRP A 1 94 ? -8.153 0.906 -8.254 1.00 97.88 94 TRP A CA 1
ATOM 702 C C . TRP A 1 94 ? -6.719 1.054 -8.744 1.00 97.88 94 TRP A C 1
ATOM 704 O O . TRP A 1 94 ? -5.839 1.460 -7.990 1.00 97.88 94 TRP A O 1
ATOM 714 N N . MET A 1 95 ? -6.516 0.750 -10.018 1.00 95.88 95 MET A N 1
ATOM 715 C CA . MET A 1 95 ? -5.264 0.969 -10.735 1.00 95.88 95 MET A CA 1
ATOM 716 C C . MET A 1 95 ? -5.565 1.776 -11.997 1.00 95.88 95 MET A C 1
ATOM 718 O O . MET A 1 95 ? -6.735 1.945 -12.369 1.00 95.88 95 MET A O 1
ATOM 722 N N . ALA A 1 96 ? -4.524 2.288 -12.646 1.00 91.94 96 ALA A N 1
ATOM 723 C CA . ALA A 1 96 ? -4.672 2.896 -13.957 1.00 91.94 96 ALA A CA 1
ATOM 724 C C . ALA A 1 96 ? -5.272 1.889 -14.954 1.00 91.94 96 ALA A C 1
ATOM 726 O O . ALA A 1 96 ? -5.089 0.679 -14.840 1.00 91.94 96 ALA A O 1
ATOM 727 N N . TRP A 1 97 ? -6.019 2.392 -15.938 1.00 93.62 97 TRP A N 1
ATOM 728 C CA . TRP A 1 97 ? -6.594 1.547 -16.990 1.00 93.62 97 TRP A CA 1
ATOM 729 C C . TRP A 1 97 ? -5.508 0.892 -17.860 1.00 93.62 97 TRP A C 1
ATOM 731 O O . TRP A 1 97 ? -5.766 -0.153 -18.448 1.00 93.62 97 TRP A O 1
ATOM 741 N N . THR A 1 98 ? -4.308 1.482 -17.886 1.00 92.12 98 THR A N 1
ATOM 742 C CA . THR A 1 98 ? -3.101 0.948 -18.529 1.00 92.12 98 THR A CA 1
ATOM 743 C C . THR A 1 98 ? -2.640 -0.368 -17.907 1.00 92.12 98 THR A C 1
ATOM 745 O O . THR A 1 98 ? -2.050 -1.182 -18.589 1.00 92.12 98 THR A O 1
ATOM 748 N N . GLU A 1 99 ? -3.010 -0.659 -16.657 1.00 90.38 99 GLU A N 1
ATOM 749 C CA . GLU A 1 99 ? -2.675 -1.933 -16.002 1.00 90.38 99 GLU A CA 1
ATOM 750 C C . GLU A 1 99 ? -3.637 -3.076 -16.376 1.00 90.38 99 GLU A C 1
ATOM 752 O O . GLU A 1 99 ? -3.603 -4.154 -15.778 1.00 90.38 99 GLU A O 1
ATOM 757 N N . ASN A 1 100 ? -4.578 -2.848 -17.300 1.00 93.25 100 ASN A N 1
ATOM 758 C CA . ASN A 1 100 ? -5.537 -3.864 -17.716 1.00 93.25 100 ASN A CA 1
ATOM 759 C C . ASN A 1 100 ? -4.983 -4.689 -18.893 1.00 93.25 100 ASN A C 1
ATOM 761 O O . ASN A 1 100 ? -5.083 -4.239 -20.035 1.00 93.25 100 ASN A O 1
ATOM 765 N N . PRO A 1 101 ? -4.546 -5.947 -18.683 1.00 91.56 101 PRO A N 1
ATOM 766 C CA . PRO A 1 101 ? -3.975 -6.772 -19.752 1.00 91.56 101 PRO A CA 1
ATOM 767 C C . PRO A 1 101 ? -5.002 -7.203 -20.813 1.00 91.56 101 PRO A C 1
ATOM 769 O O . PRO A 1 101 ? -4.647 -7.832 -21.806 1.00 91.56 101 PRO A O 1
ATOM 772 N N . ALA A 1 102 ? -6.293 -6.941 -20.587 1.00 94.81 102 ALA A N 1
ATOM 773 C CA . ALA A 1 102 ? -7.353 -7.185 -21.560 1.00 94.81 102 ALA A CA 1
ATOM 774 C C . ALA A 1 102 ? -7.730 -5.931 -22.369 1.00 94.81 102 ALA A C 1
ATOM 776 O O . ALA A 1 102 ? -8.590 -6.023 -23.248 1.00 94.81 102 ALA A O 1
ATOM 777 N N . ASP A 1 103 ? -7.145 -4.768 -22.065 1.00 95.62 103 ASP A N 1
ATOM 778 C CA . ASP A 1 103 ? -7.342 -3.548 -22.840 1.00 95.62 103 ASP A CA 1
ATOM 779 C C . ASP A 1 103 ? -6.297 -3.472 -23.962 1.00 95.62 103 ASP A C 1
ATOM 781 O O . ASP A 1 103 ? -5.088 -3.526 -23.733 1.00 95.62 103 ASP A O 1
ATOM 785 N N . ALA A 1 104 ? -6.781 -3.396 -25.202 1.00 95.06 104 ALA A N 1
ATOM 786 C CA . ALA A 1 104 ? -5.918 -3.373 -26.375 1.00 95.06 104 ALA A CA 1
ATOM 787 C C . ALA A 1 104 ? -5.089 -2.085 -26.450 1.00 95.06 104 ALA A C 1
ATOM 789 O O . ALA A 1 104 ? -3.938 -2.146 -26.863 1.00 95.06 104 ALA A O 1
ATOM 790 N N . GLU A 1 105 ? -5.649 -0.947 -26.025 1.00 95.44 105 GLU A N 1
ATOM 791 C CA . GLU A 1 105 ? -4.923 0.326 -26.018 1.00 95.44 105 GLU A CA 1
ATOM 792 C C . GLU A 1 105 ? -3.862 0.326 -24.910 1.00 95.44 105 GLU A C 1
ATOM 794 O O . GLU A 1 105 ? -2.776 0.855 -25.107 1.00 95.44 105 GLU A O 1
ATOM 799 N N . ALA A 1 106 ? -4.129 -0.336 -23.780 1.00 93.06 106 ALA A N 1
ATOM 800 C CA . ALA A 1 106 ? -3.149 -0.486 -22.706 1.00 93.06 106 ALA A CA 1
ATOM 801 C C . ALA A 1 106 ? -1.949 -1.328 -23.155 1.00 93.06 106 ALA A C 1
ATOM 803 O O . ALA A 1 106 ? -0.806 -0.929 -22.976 1.00 93.06 106 ALA A O 1
ATOM 804 N N . THR A 1 107 ? -2.218 -2.447 -23.832 1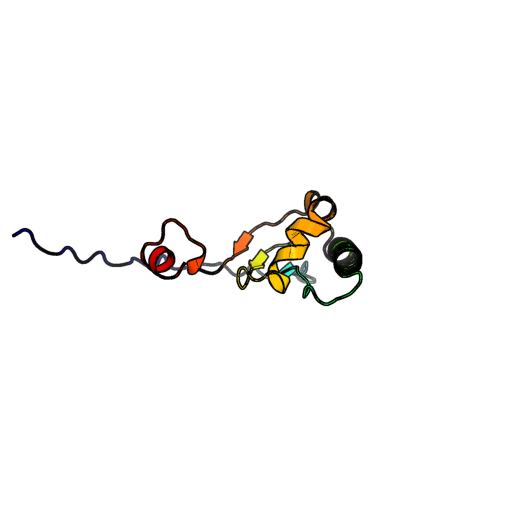.00 90.31 107 THR A N 1
ATOM 805 C CA . THR A 1 107 ? -1.174 -3.355 -24.338 1.00 90.31 107 THR A CA 1
ATOM 806 C C . THR A 1 107 ? -0.255 -2.689 -25.372 1.00 90.31 107 THR A C 1
ATOM 808 O O . THR A 1 107 ? 0.869 -3.134 -25.572 1.00 90.31 107 THR A O 1
ATOM 811 N N . GLU A 1 108 ? -0.713 -1.642 -26.064 1.00 92.31 108 GLU A N 1
ATOM 812 C CA . GLU A 1 108 ? 0.125 -0.870 -26.993 1.00 92.31 108 GLU A CA 1
ATOM 813 C C . GLU A 1 108 ? 1.097 0.093 -26.283 1.00 92.31 108 GLU A C 1
ATOM 815 O O . GLU A 1 108 ? 2.018 0.599 -26.930 1.00 92.31 108 GLU A O 1
ATOM 820 N N . LEU A 1 109 ? 0.886 0.371 -24.990 1.00 83.88 109 LEU A N 1
ATOM 821 C CA . LEU A 1 109 ? 1.653 1.338 -24.196 1.00 83.88 109 LEU A CA 1
ATOM 822 C C . LEU A 1 109 ? 2.681 0.700 -23.244 1.00 83.88 109 LEU A C 1
ATOM 824 O O . LEU A 1 109 ? 3.577 1.425 -22.805 1.00 83.88 109 LEU A O 1
ATOM 828 N N . ASP A 1 110 ? 2.550 -0.597 -22.949 1.00 73.38 110 ASP A N 1
ATOM 829 C CA . ASP A 1 110 ? 3.499 -1.407 -22.155 1.00 73.38 110 ASP A CA 1
ATOM 830 C C . ASP A 1 110 ? 4.819 -1.693 -22.904 1.00 73.38 110 ASP A C 1
ATOM 832 O O . ASP A 1 110 ? 5.899 -1.634 -22.264 1.00 73.38 110 ASP A O 1
#

pLDDT: mean 85.34, std 19.97, range [40.06, 98.56]

Nearest PDB structures (foldseek):
  4mo5-assembly2_D  TM=5.457E-01  e=3.894E-01  Pseudomonas aeruginosa
  8g18-assembly1_A  TM=3.867E-01  e=1.456E+00  Xenopus laevis
  7r2o-assembly1_A  TM=3.729E-01  e=2.467E+00  Escherichia coli K-12
  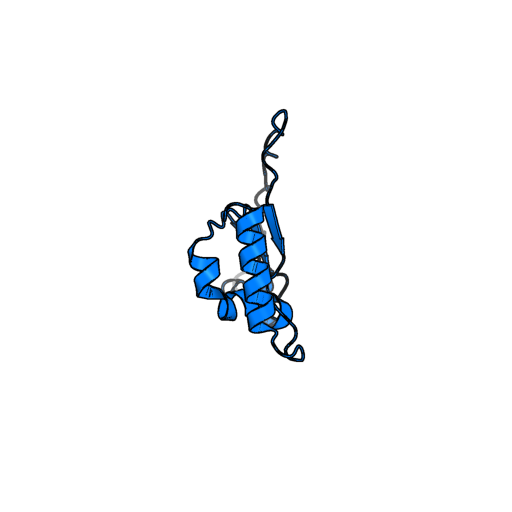4d02-assembly1_A  TM=3.802E-01  e=4.466E+00  Escherichia coli K-12
  7r0f-assembly1_A  TM=3.783E-01  e=3.914E+00  Escherichia coli K-12

Foldseek 3Di:
DDDDDDDDPPDDPPPPPDPDADPPRDDQAEAEFQAADPPDDCRLVVSLVVLVVVCVVNVQEHAEYEQEDDDRRRHVSCVSNVVSNVSHDYNYYHYPPLPDPPDPVSVVVD

Solvent-accessible surface area (backbone atoms only — not comparable to full-atom values): 6888 Å² total; per-residue (Å²): 138,84,81,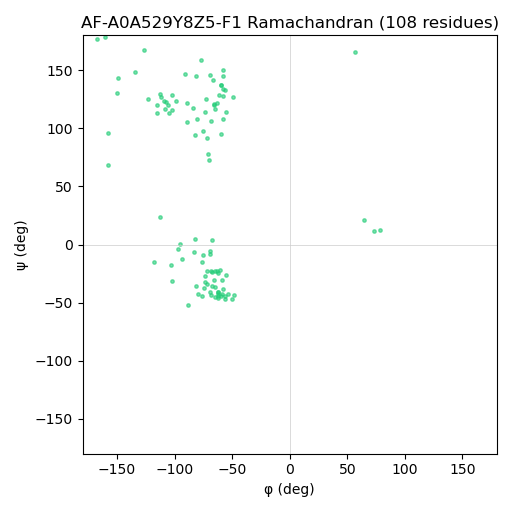88,78,84,80,74,85,78,77,73,80,82,81,70,77,75,78,79,82,50,101,81,48,82,78,86,38,73,44,73,48,41,39,54,56,89,86,44,84,65,38,61,60,54,45,40,54,50,52,53,47,51,32,68,76,45,73,28,47,30,57,30,40,36,42,79,60,85,53,56,42,34,45,42,32,64,66,68,30,35,84,69,52,71,71,46,48,68,74,40,78,47,63,48,71,62,76,33,90,85,36,72,73,22,65,74,72,114

Sequence (110 aa):
MPAMGTTTMSRRPATRTRPARTAAGTPFRMLIDCGIHVSIAGGPALVGDIVADIRKETGGKIDILVVTHEHWDHVSGFLTAKDLFKDFVVADVWMAWTENPADAEATELD